Protein AF-A0A3A1YG27-F1 (afdb_monomer_lite)

Radius of gyration: 16.76 Å; chains: 1; bounding box: 34×19×51 Å

Organism: NCBI:txid1848903

Structure (mmCIF, N/CA/C/O backbone):
data_AF-A0A3A1YG27-F1
#
_entry.id   AF-A0A3A1YG27-F1
#
loop_
_atom_site.group_PDB
_atom_site.id
_atom_site.type_symbol
_atom_site.label_atom_id
_atom_site.label_alt_id
_atom_site.label_comp_id
_atom_site.label_asym_id
_atom_site.label_entity_id
_atom_site.label_seq_id
_atom_site.pdbx_PDB_ins_code
_atom_site.Cartn_x
_atom_site.Cartn_y
_atom_site.Cartn_z
_atom_site.occupancy
_atom_site.B_iso_or_equiv
_atom_site.auth_seq_id
_atom_site.auth_comp_id
_atom_site.auth_asym_id
_atom_site.auth_atom_id
_atom_site.pdbx_PDB_model_num
ATOM 1 N N . MET A 1 1 ? -4.215 2.373 21.728 1.00 69.56 1 MET A N 1
ATOM 2 C CA . MET A 1 1 ? -3.300 1.400 21.086 1.00 69.56 1 MET A CA 1
ATOM 3 C C . MET A 1 1 ? -3.825 0.892 19.740 1.00 69.56 1 MET A C 1
ATOM 5 O O . MET A 1 1 ? -3.246 1.270 18.737 1.00 69.56 1 MET A O 1
ATOM 9 N N . LYS A 1 2 ? -4.950 0.156 19.659 1.00 74.94 2 LYS A N 1
ATOM 10 C CA . LYS A 1 2 ? -5.468 -0.382 18.372 1.00 74.94 2 LYS A CA 1
ATOM 11 C C . LYS A 1 2 ? -5.737 0.683 17.288 1.00 74.94 2 LYS A C 1
ATOM 13 O O . LYS A 1 2 ? -5.403 0.473 16.132 1.00 74.94 2 LYS A O 1
ATOM 18 N N . LYS A 1 3 ? -6.252 1.857 17.677 1.00 84.88 3 LYS A N 1
ATOM 19 C CA . LYS A 1 3 ? -6.479 2.993 16.758 1.00 84.88 3 LYS A CA 1
ATOM 20 C C . LYS A 1 3 ? -5.186 3.593 16.190 1.00 84.88 3 LYS A C 1
ATOM 22 O O . LYS A 1 3 ? -5.158 3.969 15.031 1.00 84.88 3 LYS A O 1
ATOM 27 N N . ILE A 1 4 ? -4.121 3.653 16.991 1.00 89.12 4 ILE A N 1
ATOM 28 C CA . ILE A 1 4 ? -2.805 4.139 16.542 1.00 89.12 4 ILE A CA 1
ATOM 29 C C . ILE A 1 4 ? -2.227 3.171 15.514 1.00 89.12 4 ILE A C 1
ATOM 31 O O . ILE A 1 4 ? -1.775 3.601 14.463 1.00 89.12 4 ILE A O 1
ATOM 35 N N . PHE A 1 5 ? -2.329 1.866 15.778 1.00 89.38 5 PHE A N 1
ATOM 36 C CA . PHE A 1 5 ? -1.890 0.844 14.831 1.00 89.38 5 PHE A CA 1
ATOM 37 C C . PHE A 1 5 ? -2.668 0.917 13.508 1.00 89.38 5 PHE A C 1
ATOM 39 O O . PHE A 1 5 ? -2.068 0.825 12.444 1.00 89.38 5 PHE A O 1
ATOM 46 N N . ALA A 1 6 ? -3.981 1.168 13.568 1.00 90.69 6 ALA A N 1
ATOM 47 C CA . ALA A 1 6 ? -4.799 1.395 12.378 1.00 90.69 6 ALA A CA 1
ATOM 48 C C . ALA A 1 6 ? -4.331 2.623 11.576 1.00 90.69 6 ALA A C 1
ATOM 50 O O . ALA A 1 6 ? -4.168 2.530 10.366 1.00 90.69 6 ALA A O 1
ATOM 51 N N . ILE A 1 7 ? -4.066 3.754 12.241 1.00 93.38 7 ILE A N 1
ATOM 52 C CA . ILE A 1 7 ? -3.596 4.988 11.587 1.00 93.38 7 ILE A CA 1
ATOM 53 C C . ILE A 1 7 ? -2.226 4.783 10.931 1.00 93.38 7 ILE A C 1
ATOM 55 O O . ILE A 1 7 ? -2.037 5.176 9.784 1.00 93.38 7 ILE A O 1
ATOM 59 N N . VAL A 1 8 ? -1.288 4.130 11.621 1.00 94.44 8 VAL A N 1
ATOM 60 C CA . VAL A 1 8 ? 0.028 3.798 11.052 1.00 94.44 8 VAL A CA 1
ATOM 61 C C . VAL A 1 8 ? -0.130 2.906 9.822 1.00 94.44 8 VAL A C 1
ATOM 63 O O . VAL A 1 8 ? 0.493 3.165 8.796 1.00 94.44 8 VAL A O 1
ATOM 66 N N . LEU A 1 9 ? -1.007 1.902 9.889 1.00 93.19 9 LEU A N 1
ATOM 67 C CA . LEU A 1 9 ? -1.264 0.996 8.772 1.00 93.19 9 LEU A CA 1
ATOM 68 C C . LEU A 1 9 ? -1.866 1.725 7.557 1.00 93.19 9 LEU A C 1
ATOM 70 O O . LEU A 1 9 ? -1.490 1.427 6.426 1.00 93.19 9 LEU A O 1
ATOM 74 N N . LEU A 1 10 ? -2.727 2.724 7.781 1.00 95.31 10 LEU A N 1
ATOM 75 C CA . LEU A 1 10 ? -3.243 3.583 6.712 1.00 95.31 10 LEU A CA 1
ATOM 76 C C . LEU A 1 10 ? -2.131 4.411 6.061 1.00 95.31 10 LEU A C 1
ATOM 78 O O . LEU A 1 10 ? -2.037 4.440 4.839 1.00 95.31 10 LEU A O 1
ATOM 82 N N . ILE A 1 11 ? -1.265 5.043 6.858 1.00 96.06 11 ILE A N 1
ATOM 83 C CA . ILE A 1 11 ? -0.145 5.845 6.339 1.00 96.06 11 ILE A CA 1
ATOM 84 C C . ILE A 1 11 ? 0.799 4.973 5.501 1.00 96.06 11 ILE A C 1
ATOM 86 O O . ILE A 1 11 ? 1.167 5.355 4.391 1.00 96.06 11 ILE A O 1
ATOM 90 N N . VAL A 1 12 ? 1.142 3.778 5.995 1.00 93.81 12 VAL A N 1
ATOM 91 C CA . VAL A 1 12 ? 1.965 2.805 5.260 1.00 93.81 12 VAL A CA 1
ATOM 92 C C . VAL A 1 12 ? 1.273 2.361 3.971 1.00 93.81 12 VAL A C 1
ATOM 94 O O . VAL A 1 12 ? 1.929 2.257 2.940 1.00 93.81 12 VAL A O 1
ATOM 97 N N . GLY A 1 13 ? -0.046 2.153 3.999 1.00 94.69 13 GLY A N 1
ATOM 98 C CA . GLY A 1 13 ? -0.827 1.802 2.816 1.00 94.69 13 GLY A CA 1
ATOM 99 C C . GLY A 1 13 ? -0.807 2.887 1.735 1.00 94.69 13 GLY A C 1
ATOM 100 O O . GLY A 1 13 ? -0.557 2.580 0.570 1.00 94.69 13 GLY A O 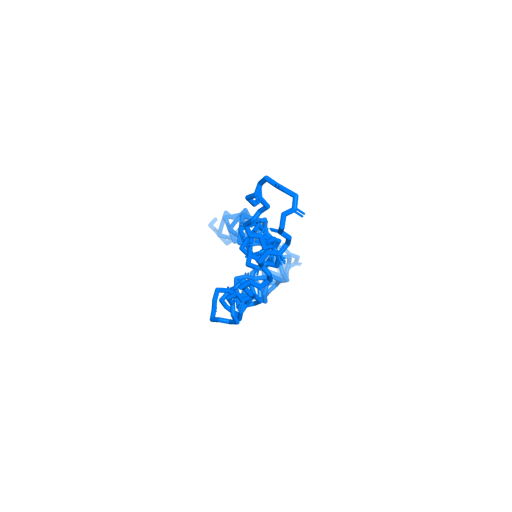1
ATOM 101 N N . ILE A 1 14 ? -0.987 4.159 2.115 1.00 96.06 14 ILE A N 1
ATOM 102 C CA . ILE A 1 14 ? -0.893 5.305 1.190 1.00 96.06 14 ILE A CA 1
ATOM 103 C C . ILE A 1 14 ? 0.519 5.392 0.600 1.00 96.06 14 ILE A C 1
ATOM 105 O O . ILE A 1 14 ? 0.679 5.516 -0.614 1.00 96.06 14 ILE A O 1
ATOM 109 N N . PHE A 1 15 ? 1.546 5.295 1.449 1.00 95.12 15 PHE A N 1
ATOM 110 C CA . PHE A 1 15 ? 2.938 5.359 1.011 1.00 95.12 15 PHE A CA 1
ATOM 111 C C . PHE A 1 15 ? 3.299 4.208 0.061 1.00 95.12 15 PHE A C 1
ATOM 113 O O . PHE A 1 15 ? 3.914 4.437 -0.979 1.00 95.12 15 PHE A O 1
ATOM 120 N N . GLY A 1 16 ? 2.876 2.982 0.384 1.00 93.88 16 GLY A N 1
ATOM 121 C CA . GLY A 1 16 ? 3.068 1.802 -0.458 1.00 93.88 16 GLY A CA 1
ATOM 122 C C . GLY A 1 16 ? 2.365 1.926 -1.808 1.00 93.88 16 GLY A C 1
ATOM 123 O O . GLY A 1 16 ? 2.964 1.615 -2.832 1.00 93.88 16 GLY A O 1
ATOM 124 N N . GLY A 1 17 ? 1.142 2.467 -1.831 1.00 94.25 17 GLY A N 1
ATOM 125 C CA . GLY A 1 17 ? 0.421 2.761 -3.071 1.00 94.25 17 GLY A CA 1
ATOM 126 C C . GLY A 1 17 ? 1.138 3.793 -3.948 1.00 94.25 17 GLY A C 1
ATOM 127 O O . GLY A 1 17 ? 1.316 3.556 -5.140 1.00 94.25 17 GLY A O 1
ATOM 128 N N . TYR A 1 18 ? 1.616 4.896 -3.359 1.00 94.19 18 TYR A N 1
ATOM 129 C CA . TYR A 1 18 ? 2.392 5.916 -4.078 1.00 94.19 18 TYR A CA 1
ATOM 130 C C . TYR A 1 18 ? 3.692 5.345 -4.658 1.00 94.19 18 TYR A C 1
ATOM 132 O O . TYR A 1 18 ? 3.995 5.550 -5.833 1.00 94.19 18 TYR A O 1
ATOM 140 N N . LYS A 1 19 ? 4.440 4.579 -3.854 1.00 94.06 19 LYS A N 1
ATOM 141 C CA . LYS A 1 19 ? 5.667 3.906 -4.299 1.00 94.06 19 LYS A CA 1
ATOM 142 C C . LYS A 1 19 ? 5.400 2.876 -5.391 1.00 94.06 19 LYS A C 1
ATOM 144 O O . LYS A 1 19 ? 6.135 2.850 -6.370 1.00 94.06 19 LYS A O 1
ATOM 149 N N . GLY A 1 20 ? 4.356 2.062 -5.249 1.00 92.69 20 GLY A N 1
ATOM 150 C CA . GLY A 1 20 ? 3.961 1.090 -6.265 1.00 92.69 20 GLY A CA 1
ATOM 151 C C . GLY A 1 20 ? 3.621 1.762 -7.591 1.00 92.69 20 GLY A C 1
ATOM 152 O O . GLY A 1 20 ? 4.138 1.351 -8.624 1.00 92.69 20 GLY A O 1
ATOM 153 N N . TYR A 1 21 ? 2.834 2.844 -7.557 1.00 92.94 21 TYR A N 1
ATOM 154 C CA . TYR A 1 21 ? 2.529 3.637 -8.749 1.00 92.94 21 TYR A CA 1
ATOM 155 C C . TYR A 1 21 ? 3.797 4.196 -9.404 1.00 92.94 21 TYR A C 1
ATOM 157 O O . TYR A 1 21 ? 3.985 4.017 -10.602 1.00 92.94 21 TYR A O 1
ATOM 165 N N . GLN A 1 22 ? 4.685 4.810 -8.615 1.00 92.62 22 GLN A N 1
ATOM 166 C CA . GLN A 1 22 ? 5.942 5.367 -9.116 1.00 92.62 22 GLN A CA 1
ATOM 167 C C . GLN A 1 22 ? 6.807 4.298 -9.798 1.00 92.62 22 GLN A C 1
ATOM 169 O O . GLN A 1 22 ? 7.297 4.521 -10.895 1.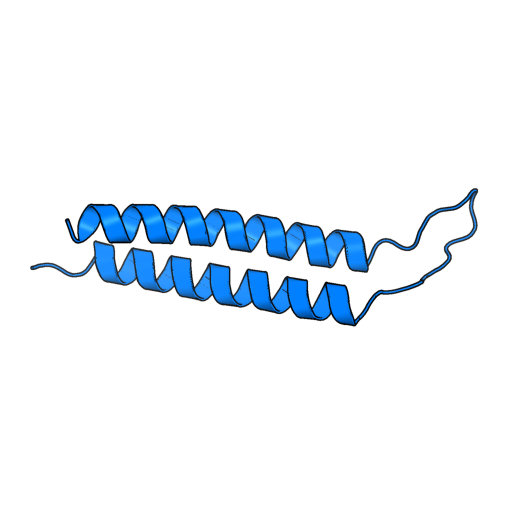00 92.62 22 GLN A O 1
ATOM 174 N N . VAL A 1 23 ? 6.944 3.117 -9.191 1.00 90.69 23 VAL A N 1
ATOM 175 C CA . VAL A 1 23 ? 7.729 2.013 -9.766 1.00 90.69 23 VAL A CA 1
ATOM 176 C C . VAL A 1 23 ? 7.113 1.499 -11.071 1.00 90.69 23 VAL A C 1
ATOM 178 O O . VAL A 1 23 ? 7.843 1.228 -12.020 1.00 90.69 23 VAL A O 1
ATOM 181 N N . ILE A 1 24 ? 5.782 1.383 -11.156 1.00 89.62 24 ILE A N 1
ATOM 182 C CA . ILE A 1 24 ? 5.107 0.973 -12.401 1.00 89.62 24 ILE A CA 1
ATOM 183 C C . ILE A 1 24 ? 5.322 2.015 -13.502 1.00 89.62 24 ILE A C 1
ATOM 185 O O . ILE A 1 24 ? 5.634 1.648 -14.637 1.00 89.62 24 ILE A O 1
ATOM 189 N N . ASP A 1 25 ? 5.153 3.292 -13.167 1.00 87.69 25 ASP A N 1
ATOM 190 C CA . ASP A 1 25 ? 5.316 4.413 -14.089 1.00 87.69 25 ASP A CA 1
ATOM 191 C C . ASP A 1 25 ? 6.759 4.475 -14.614 1.00 87.69 25 ASP A C 1
ATOM 193 O O . ASP A 1 25 ? 6.983 4.447 -15.823 1.00 87.69 25 ASP A O 1
ATOM 197 N N . ASP A 1 26 ? 7.745 4.412 -13.719 1.00 85.44 26 ASP A N 1
ATOM 198 C CA . ASP A 1 26 ? 9.166 4.433 -14.076 1.00 85.44 26 ASP A CA 1
ATOM 199 C C . ASP A 1 26 ? 9.592 3.177 -14.857 1.00 85.44 26 ASP A C 1
ATOM 201 O O . ASP A 1 26 ? 10.359 3.286 -15.806 1.00 85.44 26 ASP A O 1
ATOM 205 N N . SER A 1 27 ? 9.044 1.994 -14.542 1.00 82.56 27 SER A N 1
ATOM 206 C CA . SER A 1 27 ? 9.311 0.759 -15.308 1.00 82.56 27 SER A CA 1
ATOM 207 C C . SER A 1 27 ? 8.713 0.760 -16.721 1.00 82.56 27 SER A C 1
ATOM 209 O O . SER A 1 27 ? 9.132 -0.025 -17.573 1.00 82.56 27 SER A O 1
ATOM 211 N N . SER A 1 28 ? 7.717 1.620 -16.965 1.00 73.00 28 SER A N 1
ATOM 212 C CA . SER A 1 28 ? 7.042 1.749 -18.262 1.00 73.00 28 SER A CA 1
ATOM 213 C C . SER A 1 28 ? 7.625 2.882 -19.112 1.00 73.00 28 SER A C 1
ATOM 215 O O . SER A 1 28 ? 7.467 2.871 -20.334 1.00 73.00 28 SER A O 1
ATOM 217 N N . LYS A 1 29 ? 8.314 3.848 -18.492 1.00 69.62 29 LYS A N 1
ATOM 218 C CA . LYS A 1 29 ? 9.048 4.907 -19.188 1.00 69.62 29 LYS A CA 1
ATOM 219 C C . LYS A 1 29 ? 10.326 4.32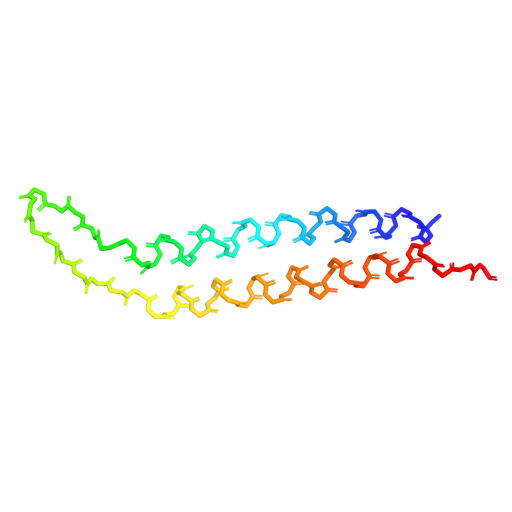2 -19.788 1.00 69.62 29 LYS A C 1
ATOM 221 O O . LYS A 1 29 ? 11.317 4.108 -19.098 1.00 69.62 29 LYS A O 1
ATOM 226 N N . GLY A 1 30 ? 10.304 4.063 -21.095 1.00 61.81 30 GLY A N 1
ATOM 227 C CA . GLY A 1 30 ? 11.532 3.823 -21.854 1.00 61.81 30 GLY A CA 1
ATOM 228 C C . GLY A 1 30 ? 12.460 5.035 -21.736 1.00 61.81 30 GLY A C 1
ATOM 229 O O . GLY A 1 30 ? 11.987 6.170 -21.704 1.00 61.81 30 GLY A O 1
ATOM 230 N N . ILE A 1 31 ? 13.773 4.812 -21.631 1.00 61.94 31 ILE A N 1
ATOM 231 C CA . ILE A 1 31 ? 14.741 5.912 -21.544 1.00 61.94 31 ILE A CA 1
ATOM 232 C C . ILE A 1 31 ? 14.689 6.683 -22.868 1.00 61.94 31 ILE A C 1
ATOM 234 O O . ILE A 1 31 ? 15.115 6.182 -23.909 1.00 61.94 31 ILE A O 1
ATOM 238 N N . GLU A 1 32 ? 14.148 7.897 -22.827 1.00 59.50 32 GLU A N 1
ATOM 239 C CA . GLU A 1 32 ? 14.009 8.777 -23.983 1.00 59.50 32 GLU A CA 1
ATOM 240 C C . GLU A 1 32 ? 15.365 9.449 -24.267 1.00 59.50 32 GLU A C 1
ATOM 242 O O . GLU A 1 32 ? 15.638 10.586 -23.886 1.00 59.50 32 GLU A O 1
ATOM 247 N N . LEU A 1 33 ? 16.284 8.701 -24.885 1.00 57.72 33 LEU A N 1
ATOM 248 C CA . LEU A 1 33 ? 17.575 9.229 -25.320 1.00 57.72 33 LEU A CA 1
ATOM 249 C C . LEU A 1 33 ? 17.397 9.881 -26.691 1.00 57.72 33 LEU A C 1
ATOM 251 O O . LEU A 1 33 ? 17.323 9.199 -27.711 1.00 57.72 33 LEU A O 1
ATOM 255 N N . ALA A 1 34 ? 17.331 11.213 -26.704 1.00 63.16 34 ALA A N 1
ATOM 256 C CA . ALA A 1 34 ? 17.440 12.036 -27.911 1.00 63.16 34 ALA A CA 1
ATOM 257 C C . ALA A 1 34 ? 16.513 11.607 -29.076 1.00 63.16 34 ALA A C 1
ATOM 259 O O . ALA A 1 34 ? 16.949 11.507 -30.220 1.00 63.16 34 ALA A O 1
ATOM 260 N N . GLY A 1 35 ? 15.229 11.356 -28.790 1.00 60.25 35 GLY A N 1
ATOM 261 C CA . GLY A 1 35 ? 14.216 11.054 -29.813 1.00 60.25 35 GLY A CA 1
ATOM 262 C C . GLY A 1 35 ? 14.159 9.594 -30.279 1.00 60.25 35 GLY A C 1
ATOM 263 O O . GLY A 1 35 ? 13.393 9.286 -31.190 1.00 60.25 35 GLY A O 1
ATOM 264 N N . PHE A 1 36 ? 14.924 8.691 -29.658 1.00 58.78 36 PHE A N 1
ATOM 265 C CA . PHE A 1 36 ? 14.793 7.249 -29.858 1.00 58.78 36 PHE A CA 1
ATOM 266 C C . PHE A 1 36 ? 14.115 6.630 -28.623 1.00 58.78 36 PHE A C 1
ATOM 268 O O . PHE A 1 36 ? 14.727 6.528 -27.560 1.00 58.78 36 PHE A O 1
ATOM 275 N N . GLU A 1 37 ? 12.840 6.232 -28.736 1.00 57.12 37 GLU A N 1
ATOM 276 C CA . GLU A 1 37 ? 12.148 5.462 -27.689 1.00 57.12 37 GLU A CA 1
ATOM 277 C C . GLU A 1 37 ? 12.768 4.056 -27.601 1.00 57.12 37 GLU A C 1
ATOM 279 O O . GLU A 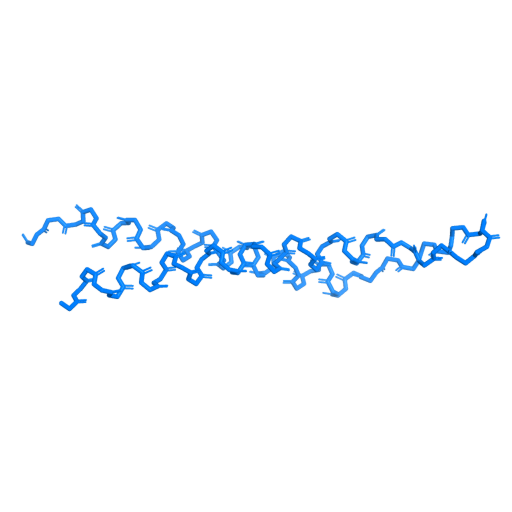1 37 ? 12.319 3.109 -28.251 1.00 57.12 37 GLU A O 1
ATOM 284 N N . ILE A 1 38 ? 13.808 3.883 -26.784 1.00 63.50 38 ILE A N 1
ATOM 285 C CA . ILE A 1 38 ? 14.249 2.545 -26.389 1.00 63.50 38 ILE A CA 1
ATOM 286 C C . ILE A 1 38 ? 13.263 2.047 -25.327 1.00 63.50 38 ILE A C 1
ATOM 288 O O . ILE A 1 38 ? 13.398 2.332 -24.135 1.00 63.50 38 ILE A O 1
ATOM 292 N N . LYS A 1 39 ? 12.239 1.302 -25.761 1.00 58.59 39 LYS A N 1
ATOM 293 C CA . LYS A 1 39 ? 11.305 0.597 -24.868 1.00 58.59 39 LYS A CA 1
ATOM 294 C C . LYS A 1 39 ? 11.995 -0.607 -24.227 1.00 58.59 39 LYS A C 1
ATOM 296 O O . LYS A 1 39 ? 11.778 -1.748 -24.624 1.00 58.59 39 LYS A O 1
ATOM 301 N N . ALA A 1 40 ? 12.846 -0.352 -23.240 1.00 65.38 40 ALA A N 1
ATOM 302 C CA . ALA A 1 40 ? 13.312 -1.369 -22.308 1.00 65.38 40 ALA A CA 1
ATOM 303 C C . ALA A 1 40 ? 12.328 -1.420 -21.129 1.00 65.38 40 ALA A C 1
ATOM 305 O O . ALA A 1 40 ? 12.572 -0.826 -20.086 1.00 65.38 40 ALA A O 1
ATOM 306 N N . GLU A 1 41 ? 11.172 -2.058 -21.330 1.00 65.12 41 GLU A N 1
ATOM 307 C CA . GLU A 1 41 ? 10.210 -2.279 -20.245 1.00 65.12 41 GLU A CA 1
ATOM 308 C C . GLU A 1 41 ? 10.806 -3.274 -19.242 1.00 65.12 41 GLU A C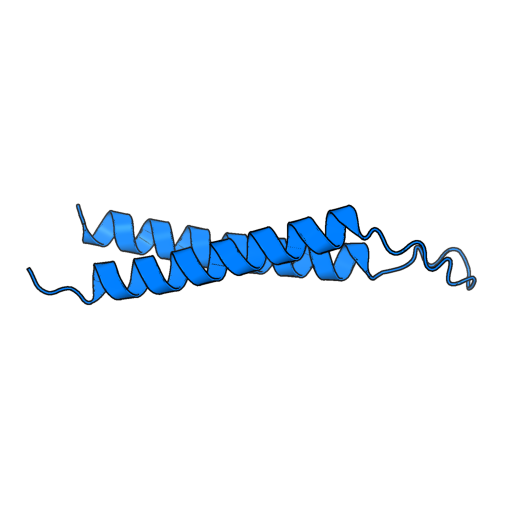 1
ATOM 310 O O . GLU A 1 41 ? 11.017 -4.450 -19.561 1.00 65.12 41 GLU A O 1
ATOM 315 N N . ASP A 1 42 ? 11.073 -2.803 -18.025 1.00 78.75 42 ASP A N 1
ATOM 316 C CA . ASP A 1 42 ? 11.556 -3.649 -16.938 1.00 78.75 42 ASP A CA 1
ATOM 317 C C . ASP A 1 42 ? 10.369 -4.362 -16.277 1.00 78.75 42 ASP A C 1
ATOM 319 O O . ASP A 1 42 ? 9.691 -3.839 -15.385 1.00 78.75 42 ASP A O 1
ATOM 323 N N . LYS A 1 43 ? 10.105 -5.584 -16.748 1.00 82.75 43 LYS A N 1
ATOM 324 C CA . LYS A 1 43 ? 9.003 -6.429 -16.268 1.00 82.75 43 LYS A CA 1
ATOM 325 C C . LYS A 1 43 ? 9.138 -6.807 -14.794 1.00 82.75 43 LYS A C 1
ATOM 327 O O . LYS A 1 43 ? 8.112 -6.974 -14.128 1.00 82.75 43 LYS A O 1
ATOM 332 N N . ASP A 1 44 ? 10.358 -6.925 -14.279 1.00 86.56 44 ASP A N 1
ATOM 333 C CA . ASP A 1 44 ? 10.596 -7.292 -12.882 1.00 86.56 44 ASP A CA 1
ATOM 334 C C . ASP A 1 44 ? 10.256 -6.110 -11.975 1.00 86.56 44 ASP A C 1
ATOM 336 O O . ASP A 1 44 ? 9.469 -6.251 -11.032 1.00 86.56 44 ASP A O 1
ATOM 340 N N . SER A 1 45 ? 10.743 -4.916 -12.323 1.00 85.50 45 SER A N 1
ATOM 341 C CA . SER A 1 45 ? 10.380 -3.677 -11.631 1.00 85.50 45 SER A CA 1
ATOM 342 C C . SER A 1 45 ? 8.872 -3.433 -11.678 1.00 85.50 45 SER A C 1
ATOM 344 O O . SER A 1 45 ? 8.253 -3.168 -10.645 1.00 85.50 45 SER A O 1
ATOM 346 N N . LYS A 1 46 ? 8.239 -3.622 -12.840 1.00 87.56 46 LYS A N 1
ATOM 347 C CA . LYS A 1 46 ? 6.788 -3.469 -12.996 1.00 87.56 46 LYS A CA 1
ATOM 348 C C . LYS A 1 46 ? 6.000 -4.439 -12.115 1.00 87.56 46 LYS A C 1
ATOM 350 O O . LYS A 1 46 ? 5.036 -4.042 -11.458 1.00 87.56 46 LYS A O 1
ATOM 355 N N . THR A 1 47 ? 6.443 -5.695 -12.038 1.00 92.69 47 THR A N 1
ATOM 356 C CA . THR A 1 47 ? 5.852 -6.716 -11.158 1.00 92.69 47 THR A CA 1
ATOM 357 C C . THR A 1 47 ? 5.971 -6.312 -9.689 1.00 92.69 47 THR A C 1
ATOM 359 O O . THR A 1 47 ? 4.980 -6.352 -8.960 1.00 92.69 47 THR A O 1
ATOM 362 N N . MET A 1 48 ? 7.143 -5.839 -9.257 1.00 92.12 48 MET A N 1
ATOM 363 C CA . MET A 1 48 ? 7.342 -5.338 -7.893 1.00 92.12 48 MET A CA 1
ATOM 364 C C . MET A 1 48 ? 6.464 -4.119 -7.595 1.00 92.12 48 MET A C 1
ATOM 366 O O . MET A 1 48 ? 5.907 -4.014 -6.503 1.00 92.12 48 MET A O 1
ATOM 370 N N . GLY A 1 49 ? 6.270 -3.233 -8.572 1.00 92.12 49 GLY A N 1
ATOM 371 C CA . GLY A 1 49 ? 5.338 -2.114 -8.477 1.00 92.12 49 GLY A CA 1
ATOM 372 C C . GLY A 1 49 ? 3.900 -2.563 -8.192 1.00 92.12 49 GLY A C 1
ATOM 373 O O . GLY A 1 49 ? 3.268 -2.040 -7.272 1.00 92.12 49 GLY A O 1
ATOM 374 N N . TYR A 1 50 ? 3.407 -3.594 -8.891 1.00 92.75 50 TYR A N 1
ATOM 375 C CA . TYR A 1 50 ? 2.097 -4.197 -8.604 1.00 92.75 50 TYR A CA 1
ATOM 376 C C . TYR A 1 50 ? 2.032 -4.863 -7.225 1.00 92.75 50 TYR A C 1
ATOM 378 O O . TYR A 1 50 ? 0.999 -4.772 -6.562 1.00 92.75 50 TYR A O 1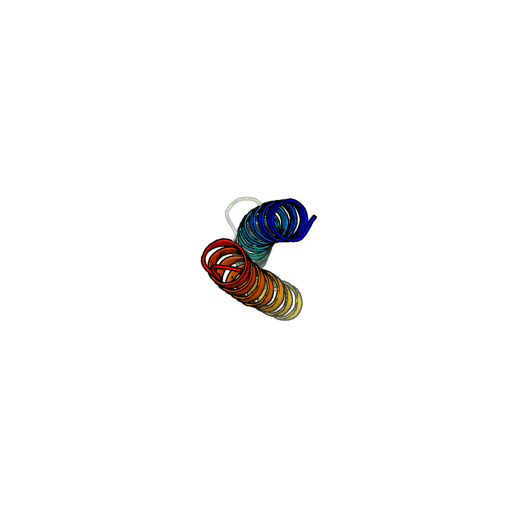
ATOM 386 N N . VAL A 1 51 ? 3.120 -5.484 -6.757 1.00 94.94 51 VAL A N 1
ATOM 387 C CA . VAL A 1 51 ? 3.197 -6.040 -5.394 1.00 94.94 51 VAL A CA 1
ATOM 388 C C . VAL A 1 51 ? 3.076 -4.929 -4.348 1.00 94.94 51 VAL A C 1
ATOM 390 O O . VAL A 1 51 ? 2.261 -5.048 -3.433 1.00 94.94 51 VAL A O 1
ATOM 393 N N . TYR A 1 52 ? 3.817 -3.824 -4.493 1.00 93.44 52 TYR A N 1
ATOM 394 C CA . TYR A 1 52 ? 3.707 -2.666 -3.596 1.00 93.44 52 TYR A CA 1
ATOM 395 C C . TYR A 1 52 ? 2.299 -2.066 -3.592 1.00 93.44 52 TYR A C 1
ATOM 397 O O . TYR A 1 52 ? 1.766 -1.764 -2.523 1.00 93.44 52 TYR A O 1
ATOM 405 N N . LEU A 1 53 ? 1.676 -1.943 -4.766 1.00 94.12 53 LEU A N 1
ATOM 406 C CA . LEU A 1 53 ? 0.303 -1.455 -4.898 1.00 94.12 53 LEU A CA 1
ATOM 407 C C . LEU A 1 53 ? -0.701 -2.394 -4.220 1.00 94.12 53 LEU A C 1
ATOM 409 O O . LEU A 1 53 ? -1.535 -1.936 -3.440 1.00 94.12 53 LEU A O 1
ATOM 413 N N . GLY A 1 54 ? -0.591 -3.704 -4.454 1.00 94.31 54 GLY A N 1
ATOM 414 C CA . GLY A 1 54 ? -1.448 -4.714 -3.834 1.00 94.31 54 GLY A CA 1
ATOM 415 C C . GLY A 1 54 ? -1.318 -4.735 -2.311 1.00 94.31 54 GLY A C 1
ATOM 416 O O . GLY A 1 54 ? -2.326 -4.683 -1.604 1.00 94.31 54 GLY A O 1
ATOM 417 N N . LEU A 1 55 ? -0.087 -4.726 -1.790 1.00 94.62 55 LEU A N 1
ATOM 418 C CA . LEU A 1 55 ? 0.174 -4.627 -0.351 1.00 94.62 55 LEU A CA 1
ATOM 419 C C . LEU A 1 55 ? -0.348 -3.310 0.233 1.00 94.62 55 LEU A C 1
ATOM 421 O O . LEU A 1 55 ? -0.916 -3.312 1.326 1.00 94.62 55 LEU A O 1
ATOM 425 N N . GLY A 1 56 ? -0.214 -2.204 -0.503 1.00 94.81 56 GLY A N 1
ATOM 426 C CA . GLY A 1 56 ? -0.773 -0.907 -0.135 1.00 94.81 56 GLY A CA 1
ATOM 427 C C . GLY A 1 56 ? -2.292 -0.963 0.026 1.00 94.81 56 GLY A C 1
ATOM 428 O O . GLY A 1 56 ? -2.813 -0.563 1.065 1.00 94.81 56 GLY A O 1
ATOM 429 N N . VAL A 1 57 ? -3.005 -1.539 -0.947 1.00 95.88 57 VAL A N 1
ATOM 430 C CA . VAL A 1 57 ? -4.465 -1.730 -0.883 1.00 95.88 57 VAL A CA 1
ATOM 431 C C . VAL A 1 57 ? -4.861 -2.612 0.302 1.00 95.88 57 VAL A C 1
ATOM 433 O O . VAL A 1 57 ? -5.765 -2.250 1.056 1.00 95.88 57 VAL A O 1
ATOM 436 N N . VAL A 1 58 ? -4.169 -3.735 0.522 1.00 96.38 58 VAL A N 1
ATOM 437 C CA . VAL A 1 58 ? -4.436 -4.630 1.662 1.00 96.38 58 VAL A CA 1
ATOM 438 C C . VAL A 1 58 ? -4.225 -3.907 2.995 1.00 96.38 58 VAL A C 1
ATOM 440 O O . VAL A 1 58 ? -5.060 -4.025 3.893 1.00 96.38 58 VAL A O 1
ATOM 443 N N . ALA A 1 59 ? -3.155 -3.119 3.126 1.00 95.00 59 ALA A N 1
ATOM 444 C CA . ALA A 1 59 ? -2.888 -2.318 4.317 1.00 95.00 59 ALA A CA 1
ATOM 445 C C . ALA A 1 59 ? -3.966 -1.246 4.541 1.00 95.00 59 ALA A C 1
ATOM 447 O O . ALA A 1 59 ? -4.446 -1.092 5.664 1.00 95.00 59 ALA A O 1
ATOM 448 N N . LEU A 1 60 ? -4.414 -0.557 3.486 1.00 94.75 60 LEU A N 1
ATOM 449 C CA . LEU A 1 60 ? -5.497 0.427 3.576 1.00 94.75 60 LEU A CA 1
ATOM 450 C C . LEU A 1 60 ? -6.803 -0.211 4.053 1.00 94.75 60 LEU A C 1
ATOM 452 O O . LEU A 1 60 ? -7.395 0.249 5.029 1.00 94.75 60 LEU A O 1
ATOM 456 N N . VAL A 1 61 ? -7.227 -1.303 3.412 1.00 95.31 61 VAL A N 1
ATOM 457 C CA . VAL A 1 61 ? -8.445 -2.032 3.792 1.00 95.31 61 VAL A CA 1
ATOM 458 C C . VAL A 1 61 ? -8.328 -2.554 5.223 1.00 95.31 61 VAL A C 1
ATOM 460 O O . VAL A 1 61 ? -9.229 -2.337 6.034 1.00 95.31 61 VAL A O 1
ATOM 463 N N . GLY A 1 62 ? -7.199 -3.176 5.569 1.00 93.25 62 GLY A N 1
ATOM 464 C CA . GLY A 1 62 ? -6.925 -3.654 6.921 1.00 93.25 62 GLY A CA 1
ATOM 465 C C . GLY A 1 62 ? -6.982 -2.533 7.961 1.00 93.25 62 GLY A C 1
ATOM 466 O O . GLY A 1 62 ? -7.609 -2.701 9.005 1.00 93.25 62 GLY A O 1
ATOM 467 N N . GLY A 1 63 ? -6.398 -1.371 7.660 1.00 92.38 63 GLY A N 1
ATOM 468 C CA . GLY A 1 63 ? -6.411 -0.187 8.519 1.00 92.38 63 GLY A CA 1
ATOM 469 C C . GLY A 1 63 ? -7.819 0.361 8.742 1.00 92.38 63 GLY A C 1
ATOM 470 O O . GLY A 1 63 ? -8.201 0.597 9.889 1.00 92.38 63 GLY A O 1
ATOM 471 N N . ILE A 1 64 ? -8.622 0.489 7.678 1.00 94.00 64 ILE A N 1
ATOM 472 C CA . ILE A 1 64 ? -10.023 0.936 7.765 1.00 94.00 64 ILE A CA 1
ATOM 473 C C . ILE A 1 64 ? -10.843 -0.046 8.603 1.00 94.00 64 ILE A C 1
ATOM 475 O O . ILE A 1 64 ? -11.555 0.368 9.517 1.00 94.00 64 ILE A O 1
ATOM 479 N N . VAL A 1 65 ? -10.729 -1.351 8.339 1.00 93.25 65 VAL A N 1
ATOM 480 C CA . VAL A 1 65 ? -11.468 -2.384 9.080 1.00 93.25 65 VAL A CA 1
ATOM 481 C C . VAL A 1 65 ? -11.086 -2.367 10.559 1.00 93.25 65 VAL A C 1
ATOM 483 O O . VAL A 1 65 ? -11.964 -2.413 11.422 1.00 93.25 65 VAL A O 1
ATOM 486 N N . LEU A 1 66 ? -9.791 -2.254 10.875 1.00 90.62 66 LEU A N 1
ATOM 487 C CA . LEU A 1 66 ? -9.310 -2.187 12.256 1.00 90.62 66 LEU A CA 1
ATOM 488 C C . LEU A 1 66 ? -9.796 -0.918 12.976 1.00 90.62 66 LEU A C 1
ATOM 490 O O . LEU A 1 66 ? -10.049 -0.963 14.181 1.00 90.62 66 LEU A O 1
ATOM 494 N N . LEU A 1 67 ? -9.930 0.199 12.251 1.00 89.44 67 LEU A N 1
ATOM 495 C CA . LEU A 1 67 ? -10.421 1.473 12.779 1.00 89.44 67 LEU A CA 1
ATOM 496 C C . LEU A 1 67 ? -11.938 1.457 13.028 1.00 89.44 67 LEU A C 1
ATOM 498 O O . LEU A 1 67 ? -12.391 1.966 14.055 1.00 89.44 67 LEU A O 1
ATOM 502 N N . SER A 1 68 ? -12.703 0.849 12.118 1.00 87.75 68 SER A N 1
ATOM 503 C CA . SER A 1 68 ? -14.169 0.747 12.176 1.00 87.75 68 SER A CA 1
ATOM 504 C C . SER A 1 68 ? -14.671 -0.327 13.140 1.00 87.75 68 SER A C 1
ATOM 506 O O . SER A 1 68 ? -15.842 -0.313 13.526 1.00 87.75 68 SER A O 1
ATOM 508 N N . ARG A 1 69 ? -13.812 -1.260 13.566 1.00 85.44 69 ARG A N 1
ATOM 509 C CA . ARG A 1 69 ? -14.181 -2.289 14.543 1.00 85.44 69 ARG A CA 1
ATOM 510 C C . ARG A 1 69 ? -14.448 -1.634 15.902 1.00 85.44 69 ARG A C 1
ATOM 512 O O . ARG A 1 69 ? -13.519 -1.229 16.606 1.00 85.44 69 ARG A O 1
ATOM 519 N N . LYS A 1 70 ? -15.728 -1.518 16.278 1.00 64.56 70 LYS A N 1
ATOM 520 C CA . LYS A 1 70 ? -16.110 -1.157 17.651 1.00 64.56 70 LYS A CA 1
ATOM 521 C C . LYS A 1 70 ? -15.607 -2.232 18.620 1.00 64.56 70 LYS A C 1
ATOM 523 O O . LYS A 1 70 ? -15.482 -3.395 18.243 1.00 64.56 70 LYS A O 1
ATOM 528 N N . LYS A 1 71 ? -15.239 -1.772 19.820 1.00 60.81 71 LYS A N 1
ATOM 529 C CA . LYS A 1 71 ? -14.626 -2.570 20.887 1.00 60.81 71 LYS A CA 1
ATOM 530 C C . LYS A 1 71 ? -15.456 -3.803 21.216 1.00 60.81 71 LYS A C 1
ATOM 532 O O . LYS A 1 71 ? -16.689 -3.634 21.313 1.00 60.81 71 LYS A O 1
#

Sequence (71 aa):
MKKIFAIVLLIVGIFGGYKGYQVIDDSSKGIELAGFEIKAEDKDSKTMGYVYLGLGVVALVGGIVLLSRKK

Secondary structure (DSSP, 8-state):
-HHHHHHHHHHHHHHHHHHHHHHHHHHHS-EEETTEEE----HHHHHHHHHHHHHHHHHHHHHHHHHH---

Foldseek 3Di:
DLLVLLVVLLVQLVVLLVQLVVQLVVLQQQPCDPNDRPRPRPPVSNVVSVVSNVSSVVSNVVSVVSNPDDD

pLDDT: mean 84.54, std 12.92, range [57.12, 96.38]